Protein AF-A0A1F9U2T2-F1 (afdb_monomer_lite)

pLDDT: mean 72.51, std 8.23, range [49.41, 83.94]

Sequence (91 aa):
MIAKGLLLGSVLALVNGGLAFLLLRWAAGRKDKIFYGAFFGGMLWKLAGLFGVFIFLLNRPLAHIPSVLLSMAAVTFLINLVEIQWTLKKF

Radius of gyration: 15.05 Å; chains: 1; bounding box: 31×23×43 Å

Secondary structure (DSSP, 8-state):
-HHHHHHHHHHHHHHHHHHHHHHHHHHTTS-HHHHHHHHHHHHHHHHHHHHHHHHHHHT-GGG--HHHHHHHHHHHHHHHHHHHHHHHTT-

Structure (mmCIF, N/CA/C/O backbone):
data_AF-A0A1F9U2T2-F1
#
_entry.id   AF-A0A1F9U2T2-F1
#
loop_
_atom_site.group_PDB
_atom_site.id
_atom_site.type_symbol
_atom_site.label_atom_id
_atom_site.label_alt_id
_atom_site.label_comp_id
_atom_site.label_asym_id
_atom_site.label_entity_id
_atom_site.label_seq_id
_atom_site.pdbx_PDB_ins_code
_atom_site.Cartn_x
_atom_site.Cartn_y
_atom_site.Cartn_z
_atom_site.occupancy
_atom_site.B_iso_or_equiv
_atom_site.auth_seq_id
_atom_site.auth_comp_id
_atom_site.auth_asym_id
_atom_site.auth_atom_id
_atom_site.pdbx_PDB_model_num
ATOM 1 N N . MET A 1 1 ? 13.905 9.591 -20.405 1.00 52.34 1 MET A N 1
ATOM 2 C CA . MET A 1 1 ? 12.432 9.620 -20.199 1.00 52.34 1 MET A CA 1
ATOM 3 C C . MET A 1 1 ? 11.915 8.666 -19.115 1.00 52.34 1 MET A C 1
ATOM 5 O O . MET A 1 1 ? 10.939 9.022 -18.472 1.00 52.34 1 MET A O 1
ATOM 9 N N . ILE A 1 2 ? 12.544 7.507 -18.865 1.00 54.81 2 ILE A N 1
ATOM 10 C CA . ILE A 1 2 ? 12.091 6.507 -17.866 1.00 54.81 2 ILE A CA 1
ATOM 11 C C . ILE A 1 2 ? 12.049 7.065 -16.431 1.00 54.81 2 ILE A C 1
ATOM 13 O O . ILE A 1 2 ? 11.067 6.864 -15.725 1.00 54.81 2 ILE A O 1
ATOM 17 N N . ALA A 1 3 ? 13.063 7.841 -16.031 1.00 59.44 3 ALA A N 1
ATOM 18 C CA . ALA A 1 3 ? 13.172 8.381 -14.673 1.00 59.44 3 ALA A CA 1
ATOM 19 C C . ALA A 1 3 ? 12.007 9.305 -14.270 1.00 59.44 3 ALA A C 1
ATOM 21 O O . ALA A 1 3 ? 11.568 9.264 -13.128 1.00 59.44 3 ALA A O 1
ATOM 22 N N . LYS A 1 4 ? 11.463 10.100 -15.207 1.00 61.28 4 LYS A N 1
ATOM 23 C CA . LYS A 1 4 ? 10.344 11.018 -14.926 1.00 61.28 4 LYS A CA 1
ATOM 24 C C . LYS A 1 4 ? 9.033 10.268 -14.668 1.00 61.28 4 LYS A C 1
ATOM 26 O O . LYS A 1 4 ? 8.310 10.630 -13.751 1.00 61.28 4 LYS A O 1
ATOM 31 N N . GLY A 1 5 ? 8.754 9.211 -15.437 1.00 58.81 5 GLY A N 1
ATOM 32 C CA . GLY A 1 5 ? 7.567 8.370 -15.235 1.00 58.81 5 GLY A CA 1
ATOM 33 C C . GLY A 1 5 ? 7.646 7.549 -13.948 1.00 58.81 5 GLY A C 1
ATOM 34 O O . GLY A 1 5 ? 6.651 7.421 -13.242 1.00 58.81 5 GLY A O 1
ATOM 35 N N . LEU A 1 6 ? 8.845 7.068 -13.604 1.00 62.03 6 LEU A N 1
ATOM 36 C CA . LEU A 1 6 ? 9.079 6.348 -12.354 1.00 62.03 6 LEU A CA 1
ATOM 37 C C . LEU A 1 6 ? 8.902 7.264 -11.131 1.00 62.03 6 LEU A C 1
ATOM 39 O O . LEU A 1 6 ? 8.246 6.865 -10.178 1.00 62.03 6 LEU A O 1
ATOM 43 N N . LEU A 1 7 ? 9.430 8.494 -11.191 1.00 66.31 7 LEU A N 1
ATOM 44 C CA . LEU A 1 7 ? 9.267 9.519 -10.150 1.00 66.31 7 LEU A CA 1
ATOM 45 C C . LEU A 1 7 ? 7.809 9.944 -9.970 1.00 66.31 7 LEU A C 1
ATOM 47 O O . LEU A 1 7 ? 7.335 10.050 -8.845 1.00 66.31 7 LEU A O 1
ATOM 51 N N . LEU A 1 8 ? 7.077 10.174 -11.063 1.00 69.25 8 LEU A N 1
ATOM 52 C CA . LEU A 1 8 ? 5.665 10.546 -10.966 1.00 69.25 8 LEU A CA 1
ATOM 53 C C . LEU A 1 8 ? 4.834 9.400 -10.369 1.00 69.25 8 LEU A C 1
ATOM 55 O O . LEU A 1 8 ? 3.992 9.632 -9.505 1.00 69.25 8 LEU A O 1
ATOM 59 N N . GLY A 1 9 ? 5.106 8.162 -10.797 1.00 65.19 9 GLY A N 1
ATOM 60 C CA . GLY A 1 9 ? 4.439 6.965 -10.290 1.00 65.19 9 GLY A CA 1
ATOM 61 C C . GLY A 1 9 ? 4.726 6.703 -8.812 1.00 65.19 9 GLY A C 1
ATOM 62 O O . GLY A 1 9 ? 3.804 6.386 -8.065 1.00 65.19 9 GLY A O 1
ATOM 63 N N . SER A 1 10 ? 5.968 6.891 -8.361 1.00 62.72 10 SER A N 1
ATOM 64 C CA . SER A 1 10 ? 6.338 6.706 -6.954 1.00 62.72 10 SER A CA 1
ATOM 65 C C . SER A 1 10 ? 5.789 7.808 -6.047 1.00 62.72 10 SER A C 1
ATOM 67 O O . SER A 1 10 ? 5.319 7.502 -4.953 1.00 62.72 10 SER A O 1
ATOM 69 N N . VAL A 1 11 ? 5.757 9.064 -6.503 1.00 73.06 11 VAL A N 1
ATOM 70 C CA . VAL A 1 11 ? 5.130 10.171 -5.758 1.00 73.06 11 VAL A CA 1
ATOM 71 C C . VAL A 1 11 ? 3.620 9.964 -5.645 1.00 73.06 11 VAL A C 1
ATOM 73 O O . VAL A 1 11 ? 3.071 10.072 -4.549 1.00 73.06 11 VAL A O 1
ATOM 76 N N . LEU A 1 12 ? 2.945 9.597 -6.738 1.00 70.00 12 LEU A N 1
ATOM 77 C CA . LEU A 1 12 ? 1.514 9.283 -6.703 1.00 70.00 12 LEU A CA 1
ATOM 78 C C . LEU A 1 12 ? 1.226 8.066 -5.816 1.00 70.00 12 LEU A C 1
ATOM 80 O O . LEU A 1 12 ? 0.251 8.082 -5.068 1.00 70.00 12 LEU A O 1
ATOM 84 N N . ALA A 1 13 ? 2.069 7.033 -5.841 1.00 68.06 13 ALA A N 1
ATOM 85 C CA . ALA A 1 13 ? 1.931 5.880 -4.954 1.00 68.06 13 ALA A CA 1
ATOM 86 C C . ALA A 1 13 ? 2.126 6.255 -3.473 1.00 68.06 13 ALA A C 1
ATOM 88 O O . ALA A 1 13 ? 1.369 5.779 -2.631 1.00 68.06 13 ALA A O 1
ATOM 89 N N . LEU A 1 14 ? 3.078 7.140 -3.153 1.00 71.25 14 LEU A N 1
ATOM 90 C CA . LEU A 1 14 ? 3.312 7.641 -1.793 1.00 71.25 14 LEU A CA 1
ATOM 91 C C . LEU A 1 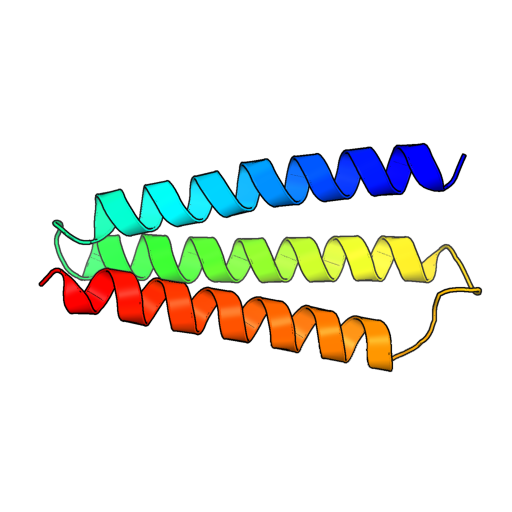14 ? 2.139 8.472 -1.268 1.00 71.25 14 LEU A C 1
ATOM 93 O O . LEU A 1 14 ? 1.658 8.217 -0.166 1.00 71.25 14 LEU A O 1
ATOM 97 N N . VAL A 1 15 ? 1.652 9.433 -2.058 1.00 76.62 15 VAL A N 1
ATOM 98 C CA . VAL A 1 15 ? 0.508 10.278 -1.676 1.00 76.62 15 VAL A CA 1
ATOM 99 C C . VAL A 1 15 ? -0.742 9.420 -1.474 1.00 76.62 15 VAL A C 1
ATOM 101 O O . VAL A 1 15 ? -1.440 9.564 -0.472 1.00 76.62 15 VAL A O 1
ATOM 104 N N . ASN A 1 16 ? -0.993 8.471 -2.377 1.00 74.94 16 ASN A N 1
ATOM 105 C CA . ASN A 1 16 ? -2.163 7.602 -2.286 1.00 74.94 16 ASN A CA 1
ATOM 106 C C . ASN A 1 16 ? -2.053 6.559 -1.163 1.00 74.94 16 ASN A C 1
ATOM 108 O O . ASN A 1 16 ? -3.042 6.290 -0.482 1.00 74.94 16 ASN A O 1
ATOM 112 N N . GLY A 1 17 ? -0.862 6.003 -0.923 1.00 70.44 17 GLY A N 1
ATOM 113 C CA . GLY A 1 17 ? -0.602 5.131 0.224 1.00 70.44 17 GLY A CA 1
ATOM 114 C C . GLY A 1 17 ? -0.790 5.869 1.550 1.00 70.44 17 GLY A C 1
ATOM 115 O O . GLY A 1 17 ? -1.437 5.352 2.458 1.00 70.44 17 GLY A O 1
ATOM 116 N N . GLY A 1 18 ? -0.320 7.118 1.630 1.00 77.75 18 GLY A N 1
ATOM 117 C CA . GLY A 1 18 ? -0.541 7.996 2.780 1.00 77.75 18 GLY A CA 1
ATOM 118 C C . GLY A 1 18 ? -2.020 8.312 3.017 1.00 77.75 18 GLY A C 1
ATOM 119 O O . GLY A 1 18 ? -2.472 8.295 4.162 1.00 77.75 18 GLY A O 1
ATOM 120 N N . LEU A 1 19 ? -2.801 8.535 1.955 1.00 78.94 19 LEU A N 1
ATOM 121 C CA . LEU A 1 19 ? -4.250 8.733 2.060 1.00 78.94 19 LEU A CA 1
ATOM 122 C C . LEU A 1 19 ? -4.962 7.483 2.583 1.00 78.94 19 LEU A C 1
ATOM 124 O O . LEU A 1 19 ? -5.763 7.601 3.507 1.00 78.94 19 LEU A O 1
ATOM 128 N N . ALA A 1 20 ? -4.644 6.297 2.058 1.00 75.50 20 ALA A N 1
ATOM 129 C CA . ALA A 1 20 ? -5.216 5.040 2.547 1.00 75.50 20 ALA A CA 1
ATOM 130 C C . ALA A 1 20 ? -4.899 4.813 4.036 1.00 75.50 20 ALA A C 1
ATOM 132 O O . ALA A 1 20 ? -5.788 4.453 4.807 1.00 75.50 20 ALA A O 1
ATOM 133 N N . PHE A 1 21 ? -3.667 5.117 4.455 1.00 76.75 21 PHE A N 1
ATOM 134 C CA . PHE A 1 21 ? -3.241 5.048 5.852 1.00 76.75 21 PHE A CA 1
ATOM 135 C C . PHE A 1 21 ? -4.013 6.021 6.757 1.00 76.75 21 PHE A C 1
ATOM 137 O O . PHE A 1 21 ? -4.490 5.642 7.828 1.00 76.75 21 PHE A O 1
ATOM 144 N N . LEU A 1 22 ? -4.168 7.280 6.333 1.00 81.00 22 LEU A N 1
ATOM 145 C CA . LEU A 1 22 ? -4.937 8.285 7.074 1.00 81.00 22 LEU A CA 1
ATOM 146 C C . LEU A 1 22 ? -6.411 7.889 7.201 1.00 81.00 22 LEU A C 1
ATOM 148 O O . LEU A 1 22 ? -7.005 8.077 8.263 1.00 81.00 22 LEU A O 1
ATOM 152 N N . LEU A 1 23 ? -6.982 7.308 6.146 1.00 80.88 23 LEU A N 1
ATOM 153 C CA . LEU A 1 23 ? -8.372 6.857 6.107 1.00 80.88 23 LEU A CA 1
ATOM 154 C C . LEU A 1 23 ? -8.593 5.661 7.044 1.00 80.88 23 LEU A C 1
ATOM 156 O O . LEU A 1 23 ? -9.552 5.662 7.815 1.00 80.88 23 LEU A O 1
ATOM 160 N N . LEU A 1 24 ? -7.660 4.704 7.064 1.00 79.75 24 LEU A N 1
ATOM 161 C CA . LEU A 1 24 ? -7.622 3.597 8.029 1.00 79.75 24 LEU A CA 1
ATOM 162 C C . LEU A 1 24 ? -7.502 4.097 9.469 1.00 79.75 24 LEU A C 1
ATOM 164 O O . LEU A 1 24 ? -8.256 3.670 10.342 1.00 79.75 24 LEU A O 1
ATOM 168 N N . ARG A 1 25 ? -6.608 5.057 9.714 1.00 78.81 25 ARG A N 1
ATOM 169 C CA . ARG A 1 25 ? -6.413 5.651 11.040 1.00 78.81 25 ARG A CA 1
ATOM 170 C C . ARG A 1 25 ? -7.643 6.417 11.524 1.00 78.81 25 ARG A C 1
ATOM 172 O O . ARG A 1 25 ? -7.967 6.357 12.706 1.00 78.81 25 ARG A O 1
ATOM 179 N N . TRP A 1 26 ? -8.328 7.126 10.631 1.00 82.94 26 TRP A N 1
ATOM 180 C CA . TRP A 1 26 ? -9.594 7.789 10.941 1.00 82.94 26 TRP A CA 1
ATOM 181 C C . TRP A 1 26 ? -10.716 6.779 11.215 1.00 82.94 26 TRP A C 1
ATOM 183 O O . TRP A 1 26 ? -11.524 6.979 12.123 1.00 82.94 26 TRP A O 1
ATOM 193 N N . ALA A 1 27 ? -10.752 5.680 10.460 1.00 80.62 27 ALA A N 1
ATOM 194 C CA . ALA A 1 27 ? -11.767 4.642 10.592 1.00 80.62 27 ALA A CA 1
ATOM 195 C C . ALA A 1 27 ? -11.575 3.747 11.829 1.00 80.62 27 ALA A C 1
ATOM 197 O O . ALA A 1 27 ? -12.550 3.174 12.306 1.00 80.62 27 ALA A O 1
ATOM 198 N N . ALA A 1 28 ? -10.357 3.662 12.369 1.00 74.88 28 ALA A N 1
ATOM 199 C CA . ALA A 1 28 ? -10.013 2.813 13.509 1.00 74.88 28 ALA A CA 1
ATOM 200 C C . ALA A 1 28 ? -10.840 3.099 14.773 1.00 74.88 28 ALA A C 1
ATOM 202 O O . ALA A 1 28 ? -11.205 2.179 15.489 1.00 74.88 28 ALA A O 1
ATOM 203 N N . GLY A 1 29 ? -11.190 4.365 15.024 1.00 74.88 29 GLY A N 1
ATOM 204 C CA . GLY A 1 29 ? -12.026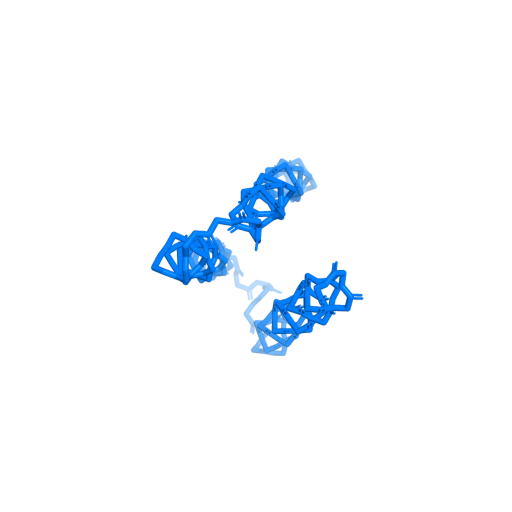 4.764 16.167 1.00 74.88 29 GLY A CA 1
ATOM 205 C C . GLY A 1 29 ? -13.531 4.712 15.912 1.00 74.88 29 GLY A C 1
ATOM 206 O O . GLY A 1 29 ? -14.298 5.278 16.691 1.00 74.88 29 GLY A O 1
ATOM 207 N N . ARG A 1 30 ? -13.973 4.129 14.794 1.00 79.44 30 ARG A N 1
ATOM 208 C CA . ARG A 1 30 ? -15.386 4.072 14.396 1.00 79.44 30 ARG A CA 1
ATOM 209 C C . ARG A 1 30 ? -15.901 2.634 14.395 1.00 79.44 30 ARG A C 1
ATOM 211 O O . ARG A 1 30 ? -15.158 1.692 14.611 1.00 79.44 30 ARG A O 1
ATOM 218 N N . LYS A 1 31 ? -17.208 2.475 14.149 1.00 77.81 31 LYS A N 1
ATOM 219 C CA . LYS A 1 31 ? -17.869 1.163 14.057 1.00 77.81 31 LYS A CA 1
ATOM 220 C C . LYS A 1 31 ? -17.111 0.229 13.107 1.00 77.81 31 LYS A C 1
ATOM 222 O O . LYS A 1 31 ? -16.743 0.661 12.014 1.00 77.81 31 LYS A O 1
ATOM 227 N N . ASP A 1 32 ? -17.032 -1.053 13.458 1.00 76.25 32 ASP A N 1
ATOM 228 C CA . ASP A 1 32 ? -16.296 -2.093 12.720 1.00 76.25 32 ASP A CA 1
ATOM 229 C C . ASP A 1 32 ? -16.553 -2.078 11.208 1.00 76.25 32 ASP A C 1
ATOM 231 O O . ASP A 1 32 ? -15.629 -2.186 10.408 1.00 76.25 32 ASP A O 1
ATOM 235 N N . LYS A 1 33 ? -17.803 -1.859 10.780 1.00 78.62 33 LYS A N 1
ATOM 236 C CA . LYS A 1 33 ? -18.164 -1.783 9.351 1.00 78.62 33 LYS A CA 1
ATOM 237 C C . LYS A 1 33 ? -17.397 -0.693 8.587 1.00 78.62 33 LYS A C 1
ATOM 239 O O . LYS A 1 33 ? -17.043 -0.900 7.431 1.00 78.62 33 LYS A O 1
ATOM 244 N N . ILE A 1 34 ? -17.150 0.459 9.214 1.00 80.81 34 ILE A N 1
ATOM 245 C CA . ILE A 1 34 ? -16.423 1.584 8.605 1.00 80.81 34 ILE A CA 1
ATOM 246 C C . ILE A 1 34 ? -14.929 1.258 8.538 1.00 80.81 34 ILE A C 1
ATOM 248 O O . ILE A 1 34 ? -14.294 1.528 7.521 1.00 80.81 34 ILE A O 1
ATOM 252 N N . PHE A 1 35 ? -14.392 0.629 9.585 1.00 80.50 35 PHE A N 1
ATOM 253 C CA . PHE A 1 35 ? -13.011 0.157 9.616 1.00 80.50 35 PHE A CA 1
ATOM 254 C C . PHE A 1 35 ? -12.731 -0.862 8.508 1.00 80.50 35 PHE A C 1
ATOM 256 O O . PHE A 1 35 ? -11.838 -0.648 7.688 1.00 80.50 35 PHE A O 1
ATOM 263 N N . TYR A 1 36 ? -13.543 -1.918 8.413 1.00 78.88 36 TYR A N 1
ATOM 264 C CA . TYR A 1 36 ? -13.394 -2.919 7.357 1.00 78.88 36 TYR A CA 1
ATOM 265 C C . TYR A 1 36 ? -13.610 -2.316 5.965 1.00 78.88 36 TYR A C 1
ATOM 267 O O . TYR A 1 36 ? -12.869 -2.651 5.046 1.00 78.88 36 TYR A O 1
ATOM 275 N N . GLY A 1 37 ? -14.552 -1.381 5.800 1.00 82.88 37 GLY A N 1
ATOM 276 C CA . GLY A 1 37 ? -14.741 -0.661 4.538 1.00 82.88 37 GLY A CA 1
ATOM 277 C C . GLY A 1 37 ? -13.498 0.126 4.104 1.00 82.88 37 GLY A C 1
ATO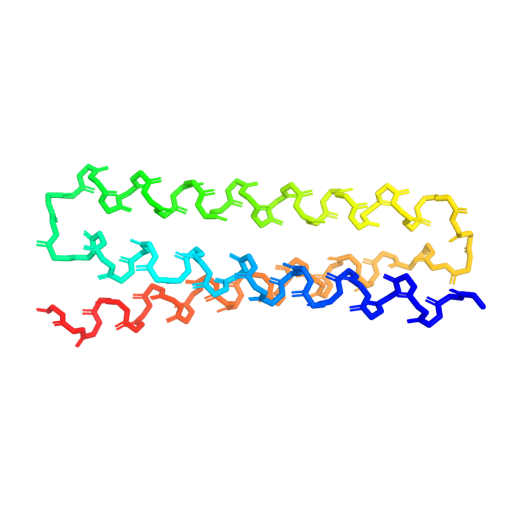M 278 O O . GLY A 1 37 ? -13.071 0.015 2.956 1.00 82.88 37 GLY A O 1
ATOM 279 N N . ALA A 1 38 ? -12.876 0.867 5.026 1.00 81.69 38 ALA A N 1
ATOM 280 C CA . ALA A 1 38 ? -11.631 1.591 4.767 1.00 81.69 38 ALA A CA 1
ATOM 281 C C . ALA A 1 38 ? -10.460 0.639 4.467 1.00 81.69 38 ALA A C 1
ATOM 283 O O . ALA A 1 38 ? -9.681 0.889 3.547 1.00 81.69 38 ALA A O 1
ATOM 284 N N . PHE A 1 39 ? -10.372 -0.477 5.194 1.00 81.56 39 PHE A N 1
ATOM 285 C CA . PHE A 1 39 ? -9.352 -1.502 4.989 1.00 81.56 39 PHE A CA 1
ATOM 286 C C . PHE A 1 39 ? -9.465 -2.172 3.610 1.00 81.56 39 PHE A C 1
ATOM 288 O O . PHE A 1 39 ? -8.499 -2.177 2.845 1.00 81.56 39 PHE A O 1
ATOM 295 N N . PHE A 1 40 ? -10.649 -2.682 3.252 1.00 81.06 40 PHE A N 1
ATOM 296 C CA . PHE A 1 40 ? -10.889 -3.313 1.949 1.00 81.06 40 PHE A CA 1
ATOM 297 C C . PHE A 1 40 ? -10.745 -2.319 0.795 1.00 81.06 40 PHE A C 1
ATOM 299 O O . PHE A 1 40 ? -10.164 -2.666 -0.234 1.00 81.06 40 PHE A O 1
ATOM 306 N N . GLY A 1 41 ? -11.206 -1.076 0.973 1.00 83.94 41 GLY A N 1
ATOM 307 C CA . GLY A 1 41 ? -10.992 -0.001 0.004 1.00 83.94 41 GLY A CA 1
ATOM 308 C C . GLY A 1 41 ? -9.505 0.273 -0.234 1.00 83.94 41 GLY A C 1
ATOM 309 O O . GLY A 1 41 ? -9.063 0.327 -1.382 1.00 83.94 41 GLY A O 1
ATOM 310 N N . GLY A 1 42 ? -8.709 0.355 0.838 1.00 80.94 42 GLY A N 1
ATOM 311 C CA . GLY A 1 42 ? -7.253 0.492 0.754 1.00 80.94 42 GLY A CA 1
ATOM 312 C C . GLY A 1 42 ? -6.577 -0.696 0.060 1.00 80.94 42 GLY A C 1
ATOM 313 O O . GLY A 1 42 ? -5.687 -0.500 -0.769 1.00 80.94 42 GLY A O 1
ATOM 314 N N . MET A 1 43 ? -7.025 -1.926 0.333 1.00 79.75 43 MET A N 1
ATOM 315 C CA . MET A 1 43 ? -6.526 -3.140 -0.327 1.00 79.75 43 MET A CA 1
ATOM 316 C C . MET A 1 43 ? -6.825 -3.161 -1.830 1.00 79.75 43 MET A C 1
ATOM 318 O O . MET A 1 43 ? -5.916 -3.399 -2.628 1.00 79.75 43 MET A O 1
ATOM 322 N N . LEU A 1 44 ? -8.073 -2.882 -2.220 1.00 82.81 44 LEU A N 1
ATOM 323 C CA . LEU A 1 44 ? -8.485 -2.796 -3.625 1.00 82.81 44 LEU A CA 1
ATOM 324 C C . LEU A 1 44 ? -7.666 -1.745 -4.374 1.00 82.81 44 LEU A C 1
ATOM 326 O O . LEU A 1 44 ? -7.234 -1.982 -5.501 1.00 82.81 44 LEU A O 1
ATOM 330 N N . TRP A 1 45 ? -7.391 -0.613 -3.728 1.00 80.25 45 TRP A N 1
ATOM 331 C CA . TRP A 1 45 ? -6.581 0.442 -4.320 1.00 80.25 45 TRP A CA 1
ATOM 332 C C . TRP A 1 45 ? -5.119 0.027 -4.528 1.00 80.25 45 TRP A C 1
ATOM 334 O O . TRP A 1 45 ? -4.549 0.260 -5.594 1.00 80.25 45 TRP A O 1
ATOM 344 N N . LYS A 1 46 ? -4.510 -0.645 -3.543 1.00 77.00 46 LYS A N 1
ATOM 345 C CA . LYS A 1 46 ? -3.146 -1.187 -3.660 1.00 77.00 46 LYS A CA 1
ATOM 346 C C . LYS A 1 46 ? -3.050 -2.246 -4.769 1.00 77.00 46 LYS A C 1
ATOM 348 O O . LYS A 1 46 ? -2.079 -2.243 -5.526 1.00 77.00 46 LYS A O 1
ATOM 353 N N . LEU A 1 47 ? -4.074 -3.092 -4.922 1.00 79.44 47 LEU A N 1
ATOM 354 C CA . LEU A 1 47 ? -4.185 -4.051 -6.030 1.00 79.44 47 LEU A CA 1
ATOM 355 C C . LEU A 1 47 ? -4.316 -3.354 -7.391 1.00 79.44 47 LEU A C 1
ATOM 357 O O . LEU A 1 47 ? -3.626 -3.737 -8.333 1.00 79.44 47 LEU A O 1
ATOM 361 N N . ALA A 1 48 ? -5.137 -2.306 -7.493 1.00 79.75 48 ALA A N 1
ATOM 362 C CA . ALA A 1 48 ? -5.260 -1.511 -8.715 1.00 79.75 48 ALA A CA 1
ATOM 363 C C . ALA A 1 48 ? -3.938 -0.814 -9.085 1.00 79.75 48 ALA A C 1
ATOM 365 O O . ALA A 1 48 ? -3.557 -0.797 -10.255 1.00 79.75 48 ALA A O 1
ATOM 366 N N . GLY A 1 49 ? -3.195 -0.302 -8.097 1.00 76.81 49 GLY A N 1
ATOM 367 C CA . GLY A 1 49 ? -1.857 0.260 -8.293 1.00 76.81 49 GLY A CA 1
ATOM 368 C C . GLY A 1 49 ? -0.850 -0.774 -8.806 1.00 76.81 49 GLY A C 1
ATOM 369 O O . GLY A 1 49 ? -0.153 -0.516 -9.787 1.00 76.81 49 GLY A O 1
ATOM 370 N N . LEU A 1 50 ? -0.822 -1.969 -8.205 1.00 76.06 50 LEU A N 1
ATOM 371 C CA . LEU A 1 50 ? -0.025 -3.109 -8.681 1.00 76.06 50 LEU A CA 1
ATOM 372 C C . LEU A 1 50 ? -0.384 -3.498 -10.119 1.00 76.06 50 LEU A C 1
ATOM 374 O O . LEU A 1 50 ? 0.507 -3.711 -10.937 1.00 76.06 50 LEU A O 1
ATOM 378 N N . PHE A 1 51 ? -1.676 -3.540 -10.444 1.00 77.50 51 PHE A N 1
ATOM 379 C CA . PHE A 1 51 ? -2.157 -3.842 -11.789 1.00 77.50 51 PHE A CA 1
ATOM 380 C C . PHE A 1 51 ? -1.779 -2.751 -12.805 1.00 77.50 51 PHE A C 1
ATOM 382 O O . PHE A 1 51 ? -1.351 -3.056 -13.916 1.00 77.50 51 PHE A O 1
ATOM 389 N N . GLY A 1 52 ? -1.848 -1.474 -12.420 1.00 77.06 52 GLY A N 1
ATOM 390 C CA . GLY A 1 52 ? -1.386 -0.359 -13.248 1.00 77.06 52 GLY A CA 1
ATOM 391 C C . GLY A 1 52 ? 0.118 -0.422 -13.525 1.00 77.06 52 GLY A C 1
ATOM 392 O O . GLY A 1 52 ? 0.546 -0.246 -14.667 1.00 77.06 52 GLY A O 1
ATOM 393 N N . VAL A 1 53 ? 0.921 -0.753 -12.507 1.00 72.94 53 VAL A N 1
ATOM 394 C CA . VAL A 1 53 ? 2.358 -1.012 -12.680 1.00 72.94 53 VAL A CA 1
ATOM 395 C C . VAL A 1 53 ? 2.577 -2.221 -13.589 1.00 72.94 53 VAL A C 1
ATOM 397 O O . VAL A 1 53 ? 3.404 -2.150 -14.492 1.00 72.94 53 VAL A O 1
ATOM 400 N N . PHE A 1 54 ? 1.800 -3.293 -13.436 1.00 72.50 54 PHE A N 1
ATOM 401 C CA . PHE A 1 54 ? 1.868 -4.468 -14.306 1.00 72.50 54 PHE A CA 1
ATOM 402 C C . PHE A 1 54 ? 1.609 -4.123 -15.783 1.00 72.50 54 PHE A C 1
ATOM 404 O O . PHE A 1 54 ? 2.419 -4.476 -16.639 1.00 72.50 54 PHE A O 1
ATOM 411 N N . ILE A 1 55 ? 0.553 -3.359 -16.089 1.00 75.50 55 ILE A N 1
ATOM 412 C CA . ILE A 1 55 ? 0.266 -2.881 -17.456 1.00 75.50 55 ILE A CA 1
ATOM 413 C C . ILE A 1 55 ? 1.380 -1.964 -17.982 1.00 75.50 55 ILE A C 1
ATOM 415 O O . ILE A 1 55 ? 1.760 -2.036 -19.154 1.00 75.50 55 ILE A O 1
ATOM 419 N N . PHE A 1 56 ? 1.940 -1.104 -17.131 1.00 72.50 56 PHE A N 1
ATOM 420 C CA . PHE A 1 56 ? 3.057 -0.248 -17.523 1.00 72.50 56 PHE A CA 1
ATOM 421 C C . PHE A 1 56 ? 4.315 -1.062 -17.871 1.00 72.50 56 PHE A C 1
ATOM 423 O O . PHE A 1 56 ? 4.993 -0.758 -18.856 1.00 72.50 56 PHE A O 1
ATOM 430 N N . LEU A 1 57 ? 4.606 -2.114 -17.100 1.00 68.31 57 LEU A N 1
ATOM 431 C CA . LEU A 1 57 ? 5.732 -3.022 -17.335 1.00 68.31 57 LEU A CA 1
ATOM 432 C C . LEU A 1 57 ? 5.498 -3.948 -18.542 1.00 68.31 57 LEU A C 1
ATOM 434 O O . LEU A 1 57 ? 6.460 -4.281 -19.227 1.00 68.31 57 LEU A O 1
ATOM 438 N N . LEU A 1 58 ? 4.249 -4.311 -18.859 1.00 68.75 58 LEU A N 1
ATOM 439 C CA . LEU A 1 58 ? 3.877 -5.028 -20.094 1.00 68.75 58 LEU A CA 1
ATOM 440 C C . LEU A 1 58 ? 4.286 -4.287 -21.364 1.00 68.75 58 LEU A C 1
ATOM 442 O O . LEU A 1 58 ? 4.758 -4.902 -22.314 1.00 68.75 58 LEU A O 1
ATOM 446 N N . ASN A 1 59 ? 4.201 -2.960 -21.357 1.00 67.62 59 ASN A N 1
ATOM 447 C CA . ASN A 1 59 ? 4.624 -2.141 -22.490 1.00 67.62 59 ASN A CA 1
ATOM 448 C C . ASN A 1 59 ? 6.150 -1.925 -22.558 1.00 67.62 59 ASN A C 1
ATOM 450 O O . ASN A 1 59 ? 6.628 -1.214 -23.446 1.00 67.62 59 ASN A O 1
ATOM 454 N N . ARG A 1 60 ? 6.939 -2.496 -21.629 1.00 65.50 60 ARG A N 1
ATOM 455 C CA . ARG A 1 60 ? 8.406 -2.366 -21.584 1.00 65.50 60 ARG A CA 1
ATOM 456 C C . ARG A 1 60 ? 9.094 -3.728 -21.370 1.00 65.50 60 ARG A C 1
ATOM 458 O O . ARG A 1 60 ? 9.271 -4.147 -20.227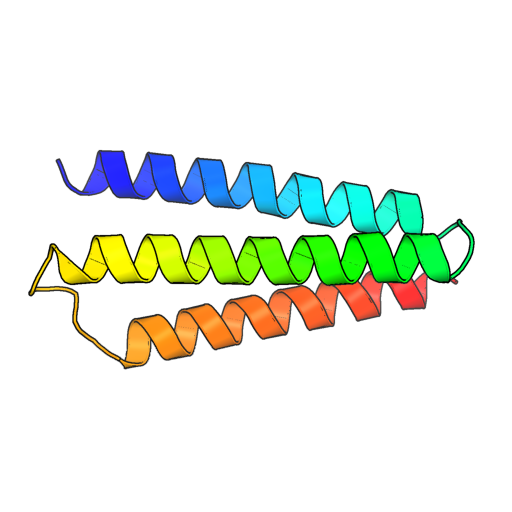 1.00 65.50 60 ARG A O 1
ATOM 465 N N . PRO A 1 61 ? 9.597 -4.380 -22.436 1.00 58.38 61 PRO A N 1
ATOM 466 C CA . PRO A 1 61 ? 10.114 -5.755 -22.376 1.00 58.38 61 PRO A CA 1
ATOM 467 C C . PRO A 1 61 ? 11.339 -5.945 -21.460 1.00 58.38 61 PRO A C 1
ATOM 469 O O . PRO A 1 61 ? 11.586 -7.048 -20.989 1.00 58.38 61 PRO A O 1
ATOM 472 N N . LEU A 1 62 ? 12.073 -4.875 -21.132 1.00 55.91 62 LEU A N 1
ATOM 473 C CA . LEU A 1 62 ? 13.229 -4.912 -20.220 1.00 55.91 62 LEU A CA 1
ATOM 474 C C . LEU A 1 62 ? 12.870 -5.133 -18.739 1.00 55.91 62 LEU A C 1
ATOM 476 O O . LEU A 1 62 ? 13.766 -5.348 -17.930 1.00 55.91 62 LEU A O 1
ATOM 480 N N . ALA A 1 63 ? 11.589 -5.061 -18.367 1.00 53.59 63 ALA A N 1
ATOM 481 C CA . ALA A 1 63 ? 11.147 -5.161 -16.975 1.00 53.59 63 ALA A CA 1
ATOM 482 C C . ALA A 1 63 ? 10.152 -6.310 -16.726 1.00 53.59 63 ALA A C 1
ATOM 484 O O . ALA A 1 63 ? 9.508 -6.370 -15.678 1.00 53.59 63 ALA A O 1
ATOM 485 N N . HIS A 1 64 ? 10.056 -7.246 -17.673 1.00 53.62 64 HIS A N 1
ATOM 486 C CA . HIS A 1 64 ? 9.316 -8.505 -17.560 1.00 53.62 64 HIS A CA 1
ATOM 487 C C . HIS A 1 64 ? 10.045 -9.506 -16.652 1.00 53.62 64 HIS A C 1
ATOM 489 O O . HIS A 1 64 ? 10.418 -10.602 -17.058 1.00 53.62 64 HIS A O 1
ATOM 495 N N . ILE A 1 65 ? 10.283 -9.113 -15.402 1.00 62.69 65 ILE A N 1
ATOM 496 C CA . ILE A 1 65 ? 10.896 -9.982 -14.405 1.00 62.69 65 ILE A CA 1
ATOM 497 C C . ILE A 1 65 ? 9.817 -10.310 -13.365 1.00 62.69 65 ILE A C 1
ATOM 499 O O . ILE A 1 65 ? 9.468 -9.446 -12.558 1.00 62.69 65 ILE A O 1
ATOM 503 N N . PRO A 1 66 ? 9.272 -11.542 -13.356 1.00 64.75 66 PRO A N 1
ATOM 504 C CA . PRO A 1 66 ? 8.253 -11.977 -12.397 1.00 64.75 66 PRO A CA 1
ATOM 505 C C . PRO A 1 66 ? 8.632 -11.708 -10.935 1.00 64.75 66 PRO A C 1
ATOM 507 O O . PRO A 1 66 ? 7.764 -11.439 -10.108 1.00 64.75 66 PRO A O 1
ATOM 510 N N . SER A 1 67 ? 9.931 -11.704 -10.617 1.00 65.75 67 SER A N 1
ATOM 511 C CA . SER A 1 67 ? 10.439 -11.384 -9.280 1.00 65.75 67 SER A CA 1
ATOM 512 C C . SER A 1 67 ? 10.172 -9.937 -8.849 1.00 65.75 67 SER A C 1
ATOM 514 O O . SER A 1 67 ? 9.995 -9.697 -7.656 1.00 65.75 67 SER A O 1
ATOM 516 N N . VAL A 1 68 ? 10.075 -8.977 -9.775 1.00 67.75 68 VAL A N 1
ATOM 517 C CA . VAL A 1 68 ? 9.713 -7.581 -9.466 1.00 67.75 68 VAL A CA 1
ATOM 518 C C . VAL A 1 68 ? 8.250 -7.500 -9.036 1.00 67.75 68 VAL A C 1
ATOM 520 O O . VAL A 1 68 ? 7.925 -6.861 -8.043 1.00 67.75 68 VAL A O 1
ATOM 523 N N . LEU A 1 69 ? 7.357 -8.218 -9.715 1.00 67.25 69 LEU A N 1
ATOM 524 C CA . LEU A 1 69 ? 5.941 -8.259 -9.339 1.00 67.25 69 LEU A CA 1
ATOM 525 C C . LEU A 1 69 ? 5.730 -8.993 -8.017 1.00 67.25 69 LEU A C 1
ATOM 527 O O . LEU A 1 69 ? 4.980 -8.520 -7.164 1.00 67.25 69 LEU A O 1
ATOM 531 N N . LEU A 1 70 ? 6.438 -10.110 -7.826 1.00 71.12 70 LEU A N 1
ATOM 532 C CA . LEU A 1 70 ? 6.393 -10.879 -6.587 1.00 71.12 70 LEU A CA 1
ATOM 533 C C . LEU A 1 70 ? 6.885 -10.043 -5.395 1.00 71.12 70 LEU A C 1
ATOM 535 O O . LEU A 1 70 ? 6.246 -10.017 -4.345 1.00 71.12 70 LEU A O 1
ATOM 539 N N . SER A 1 71 ? 7.989 -9.310 -5.569 1.00 73.50 71 SER A N 1
ATOM 540 C CA . SER A 1 71 ? 8.533 -8.431 -4.527 1.00 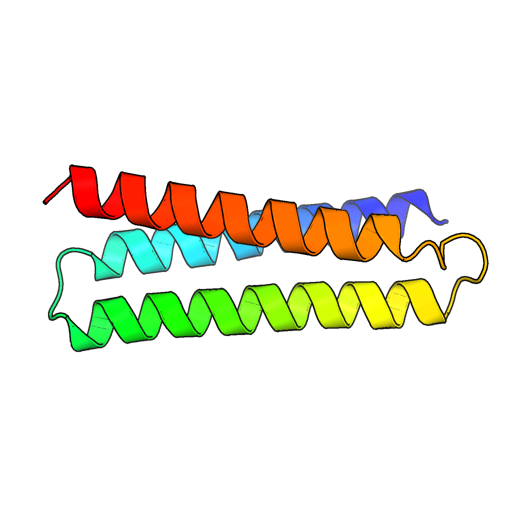73.50 71 SER A CA 1
ATOM 541 C C . SER A 1 71 ? 7.629 -7.230 -4.251 1.00 73.50 71 SER A C 1
ATOM 543 O O . SER A 1 71 ? 7.413 -6.902 -3.087 1.00 73.50 71 SER A O 1
ATOM 545 N N . MET A 1 72 ? 7.010 -6.621 -5.267 1.00 70.81 72 MET A N 1
ATOM 546 C CA . MET A 1 72 ? 6.034 -5.544 -5.054 1.00 70.81 72 MET A CA 1
ATOM 547 C C . MET A 1 72 ? 4.770 -6.027 -4.325 1.00 70.81 72 MET A C 1
ATOM 549 O O . MET A 1 72 ? 4.273 -5.332 -3.433 1.00 70.81 72 MET A O 1
ATOM 553 N N . ALA A 1 73 ? 4.265 -7.221 -4.647 1.00 73.06 73 ALA A N 1
ATOM 554 C CA . ALA A 1 73 ? 3.143 -7.830 -3.933 1.00 73.06 73 ALA A CA 1
ATOM 555 C C . ALA A 1 73 ? 3.503 -8.145 -2.470 1.00 73.06 73 ALA A C 1
ATOM 557 O O . ALA A 1 73 ? 2.737 -7.813 -1.564 1.00 73.06 73 ALA A O 1
ATOM 558 N N . ALA A 1 74 ? 4.696 -8.697 -2.223 1.00 76.56 74 ALA A N 1
ATOM 559 C CA . ALA A 1 74 ? 5.195 -8.971 -0.875 1.00 76.56 74 ALA A CA 1
ATOM 560 C C . ALA A 1 74 ? 5.363 -7.689 -0.041 1.00 76.56 74 ALA A C 1
ATOM 562 O O . ALA A 1 74 ? 4.936 -7.641 1.112 1.00 76.56 74 ALA A O 1
ATOM 563 N N . VAL A 1 75 ? 5.912 -6.621 -0.629 1.00 78.69 75 VAL A N 1
ATOM 564 C CA . VAL A 1 75 ? 6.024 -5.305 0.025 1.00 78.69 75 VAL A CA 1
ATOM 565 C C . VAL A 1 75 ? 4.641 -4.741 0.353 1.00 78.69 75 VAL A C 1
ATOM 567 O O . VAL A 1 75 ? 4.416 -4.261 1.461 1.00 78.69 75 VAL A O 1
ATOM 570 N N . THR A 1 76 ? 3.686 -4.854 -0.570 1.00 75.50 76 THR A N 1
ATOM 571 C CA . THR A 1 76 ? 2.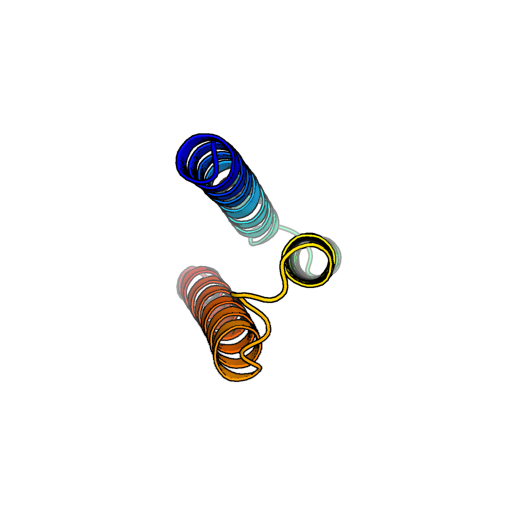301 -4.406 -0.356 1.00 75.50 76 THR A CA 1
ATOM 572 C C . THR A 1 76 ? 1.631 -5.168 0.791 1.00 75.50 76 THR A C 1
ATOM 574 O O . THR A 1 76 ? 0.941 -4.569 1.619 1.00 75.50 76 THR A O 1
ATOM 577 N N . PHE A 1 77 ? 1.875 -6.477 0.880 1.00 78.25 77 PHE A N 1
ATOM 578 C CA . PHE A 1 77 ? 1.400 -7.313 1.978 1.00 78.25 77 PHE A CA 1
ATOM 579 C C . PHE A 1 77 ? 2.028 -6.916 3.321 1.00 78.25 77 PHE A C 1
ATOM 581 O O . PHE A 1 77 ? 1.302 -6.731 4.296 1.00 78.25 77 PHE A O 1
ATOM 588 N N . LEU A 1 78 ? 3.348 -6.706 3.368 1.00 79.56 78 LEU A N 1
ATOM 589 C CA . LEU A 1 78 ? 4.045 -6.244 4.574 1.00 79.56 78 LEU A CA 1
ATOM 590 C C . LEU A 1 78 ? 3.521 -4.887 5.055 1.00 79.56 78 LEU A C 1
ATOM 592 O O . LEU A 1 78 ? 3.285 -4.717 6.248 1.00 79.56 78 LEU A O 1
ATOM 596 N N . ILE A 1 79 ? 3.278 -3.944 4.141 1.00 78.44 79 ILE A N 1
ATOM 597 C CA . ILE A 1 79 ? 2.708 -2.633 4.480 1.00 78.44 79 ILE A CA 1
ATOM 598 C C . ILE A 1 79 ? 1.311 -2.789 5.088 1.00 78.44 79 ILE A C 1
ATOM 600 O O . ILE A 1 79 ? 1.031 -2.164 6.106 1.00 78.44 79 ILE A O 1
ATOM 604 N N . ASN A 1 80 ? 0.454 -3.643 4.517 1.00 76.81 80 ASN A N 1
ATOM 605 C CA . ASN A 1 80 ? -0.865 -3.932 5.094 1.00 76.81 80 ASN A CA 1
ATOM 606 C C . ASN A 1 80 ? -0.749 -4.552 6.495 1.00 76.81 80 ASN A C 1
ATOM 608 O O . ASN A 1 80 ? -1.509 -4.200 7.392 1.00 76.81 80 ASN A O 1
ATOM 612 N N . LEU A 1 81 ? 0.206 -5.460 6.702 1.00 78.50 81 LEU A N 1
ATOM 613 C CA . LEU A 1 81 ? 0.404 -6.133 7.985 1.00 78.50 81 LEU A CA 1
ATOM 614 C C . LEU A 1 81 ? 0.877 -5.146 9.063 1.00 78.50 81 LEU A C 1
ATOM 616 O O . LEU A 1 81 ? 0.350 -5.146 10.177 1.00 78.50 81 LEU A O 1
ATOM 620 N N . VAL A 1 82 ? 1.803 -4.250 8.709 1.00 79.94 82 VAL A N 1
ATOM 621 C CA . VAL A 1 82 ? 2.245 -3.147 9.575 1.00 79.94 82 VAL A CA 1
ATOM 622 C C . VAL A 1 82 ? 1.091 -2.188 9.868 1.00 79.94 82 VAL A C 1
ATOM 624 O O . VAL A 1 82 ? 0.890 -1.846 11.029 1.00 79.94 82 VAL A O 1
ATOM 627 N N . GLU A 1 83 ? 0.301 -1.798 8.862 1.00 72.19 83 GLU A N 1
ATOM 628 C CA . GLU A 1 83 ? -0.893 -0.955 9.024 1.00 72.19 83 GLU A CA 1
ATOM 629 C C . GLU A 1 83 ? -1.884 -1.548 10.026 1.00 72.19 83 GLU A C 1
ATOM 631 O O . GLU A 1 83 ? -2.330 -0.848 10.937 1.00 72.19 83 GLU A O 1
ATOM 636 N N . ILE A 1 84 ? -2.194 -2.840 9.903 1.00 73.81 84 ILE A N 1
ATOM 637 C CA . ILE A 1 84 ? -3.106 -3.533 10.817 1.00 73.81 84 ILE A CA 1
ATOM 638 C C . ILE A 1 84 ? -2.521 -3.563 12.225 1.00 73.81 84 ILE A C 1
ATOM 640 O O . ILE A 1 84 ? -3.204 -3.172 13.169 1.00 73.81 84 ILE A O 1
ATOM 644 N N . GLN A 1 85 ? -1.259 -3.976 12.383 1.00 77.44 85 GLN A N 1
ATOM 645 C CA . GLN A 1 85 ? -0.630 -4.047 13.702 1.00 77.44 85 GLN A CA 1
ATOM 646 C C . GLN A 1 85 ? -0.580 -2.686 14.390 1.00 77.44 85 GLN A C 1
ATOM 648 O O . GLN A 1 85 ? -0.898 -2.596 15.571 1.00 77.44 85 GLN A O 1
ATOM 653 N N . TRP A 1 86 ? -0.209 -1.625 13.671 1.00 74.88 86 TRP A N 1
ATOM 654 C CA . TRP A 1 86 ? -0.172 -0.270 14.224 1.00 74.88 86 TRP A CA 1
ATOM 655 C C . TRP A 1 86 ? -1.553 0.250 14.600 1.00 74.88 86 TRP A C 1
ATOM 657 O O . TRP A 1 86 ? -1.686 0.985 15.579 1.00 74.88 86 TRP A O 1
ATOM 667 N N . THR A 1 87 ? -2.568 -0.122 13.824 1.00 68.81 87 THR A N 1
ATOM 668 C CA . THR A 1 87 ? -3.940 0.297 14.088 1.00 68.81 87 THR A CA 1
ATOM 669 C C . THR A 1 87 ? -4.515 -0.448 15.290 1.00 68.81 87 THR A C 1
ATOM 671 O O . THR A 1 87 ? -5.067 0.192 16.178 1.00 68.81 87 THR A O 1
ATOM 674 N N . LEU A 1 88 ? -4.298 -1.764 15.380 1.00 68.38 88 LEU A N 1
ATOM 675 C CA . LEU A 1 88 ? -4.764 -2.601 16.490 1.00 68.38 88 LEU A CA 1
ATOM 676 C C . LEU A 1 88 ? -4.014 -2.343 17.802 1.00 68.38 88 LEU A C 1
ATOM 678 O O . LEU A 1 88 ? -4.624 -2.437 18.849 1.00 68.38 88 LEU A O 1
ATOM 682 N N . LYS A 1 89 ? -2.724 -1.970 17.784 1.00 64.06 89 LYS A N 1
ATOM 683 C CA . LYS A 1 89 ? -1.959 -1.669 19.018 1.00 64.06 89 LYS A CA 1
ATOM 684 C C . LYS A 1 89 ? -2.445 -0.431 19.778 1.00 64.06 89 LYS A C 1
ATOM 686 O O . LYS A 1 89 ? -1.958 -0.170 20.876 1.00 64.06 89 LYS A O 1
ATOM 691 N N . LYS A 1 90 ? -3.281 0.394 19.146 1.00 55.53 90 LYS A N 1
ATOM 692 C CA . LYS A 1 90 ? -3.795 1.650 19.704 1.00 55.53 90 LYS A CA 1
ATOM 693 C C . LYS A 1 90 ? -5.213 1.535 20.270 1.00 55.53 90 LYS A C 1
ATOM 695 O O . LYS A 1 90 ? -5.698 2.533 20.800 1.00 55.53 90 LYS A O 1
ATOM 700 N N . PHE A 1 91 ? -5.825 0.360 20.154 1.00 49.41 91 PHE A N 1
ATOM 701 C CA . PHE A 1 91 ? -7.086 -0.030 20.782 1.00 49.41 91 PHE A CA 1
ATOM 702 C C . PHE A 1 91 ? -6.815 -1.152 21.782 1.00 49.41 91 PHE A C 1
ATOM 704 O O . PHE A 1 91 ? -7.564 -1.214 22.777 1.00 49.41 91 PHE A O 1
#

Foldseek 3Di:
DVVVVVVVLVVVVVVLLVVLLVLLLVQLPDDPVSNVVSLVVSVVVLVVSLVVVVVVVVVPVVNPDVVVSVVSVVVVVVSSVVSVVVSVVVD